Protein AF-A0A3D5P4H5-F1 (afdb_monomer)

pLDDT: mean 93.32, std 9.36, range [55.31, 97.94]

Radius of gyration: 12.27 Å; Cα contacts (8 Å, |Δi|>4): 26; chains: 1; bounding box: 24×20×33 Å

Mean predicted aligned error: 4.03 Å

Sequence (43 aa):
MSIEDFDPIRIRKDFPALDQTIHGKPLAYLDNAATSQKPRAVL

Foldseek 3Di:
DDPVVDDVVVVCVQQVVQCDDDPNHGDDDPPCVVHDGDGPVVD

Nearest PDB structures (foldseek):
  6wci-assembly1_A  TM=8.812E-01  e=6.106E-02  Stenotrophomonas maltophilia K279a

Solvent-accessible surface area (backbone atoms only — not comparable to full-atom values): 2998 Å² total; per-residue (Å²): 136,59,82,87,77,69,57,66,74,66,55,49,70,41,26,66,76,58,76,37,70,54,96,91,35,78,52,78,87,86,56,57,88,83,53,70,87,64,40,65,95,77,112

Secondary structure (DSSP, 8-state):
--GGG--HHHHHTT-GGGG-EETTEE-----TTT--PPPGGG-

Structure (mmCIF, N/CA/C/O backbone):
data_AF-A0A3D5P4H5-F1
#
_entry.id   AF-A0A3D5P4H5-F1
#
loop_
_atom_site.group_PDB
_atom_site.id
_atom_site.type_symbol
_atom_site.label_atom_id
_atom_site.label_alt_id
_atom_site.label_comp_id
_atom_site.label_asym_id
_atom_site.label_entity_id
_atom_site.label_seq_id
_atom_site.pdbx_PDB_ins_code
_atom_site.Cartn_x
_atom_site.Cartn_y
_atom_site.Cartn_z
_atom_site.occupancy
_atom_site.B_iso_or_equiv
_atom_site.auth_seq_id
_atom_site.auth_comp_id
_atom_site.auth_asym_id
_atom_site.auth_atom_id
_atom_site.pdbx_PDB_model_num
ATOM 1 N N . MET A 1 1 ? 10.730 1.041 -20.607 1.00 55.31 1 MET A N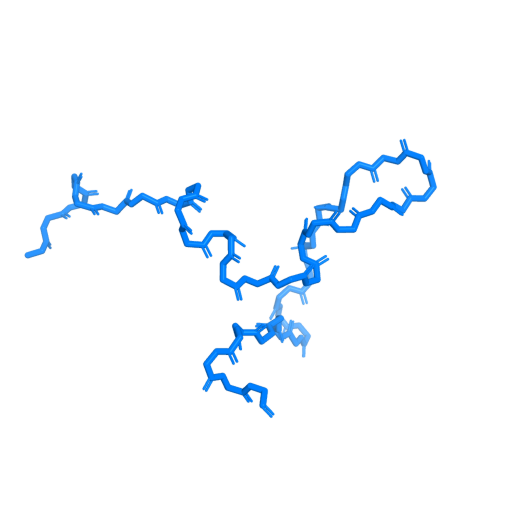 1
ATOM 2 C CA . MET A 1 1 ? 9.802 1.190 -19.477 1.00 55.31 1 MET A CA 1
ATOM 3 C C . MET A 1 1 ? 9.299 2.611 -19.542 1.00 55.31 1 MET A C 1
ATOM 5 O O . MET A 1 1 ? 9.990 3.524 -19.101 1.00 55.31 1 MET A O 1
ATOM 9 N N . SER A 1 2 ? 8.215 2.808 -20.280 1.00 66.00 2 SER A N 1
ATOM 10 C CA . SER A 1 2 ? 7.552 4.102 -20.337 1.00 66.00 2 SER A CA 1
ATOM 11 C C . SER A 1 2 ? 6.599 4.208 -19.145 1.00 66.00 2 SER A C 1
ATOM 13 O O . SER A 1 2 ? 6.320 3.218 -18.467 1.00 66.00 2 SER A O 1
ATOM 15 N N . ILE A 1 3 ? 6.154 5.418 -18.822 1.00 67.56 3 ILE A N 1
ATOM 16 C CA . ILE A 1 3 ? 5.310 5.666 -17.643 1.00 67.56 3 ILE A CA 1
ATOM 17 C C . ILE A 1 3 ? 3.957 4.935 -17.784 1.00 67.56 3 ILE A C 1
ATOM 19 O O . ILE A 1 3 ? 3.307 4.637 -16.787 1.00 67.56 3 ILE A O 1
ATOM 23 N N . GLU A 1 4 ? 3.584 4.560 -19.011 1.00 75.06 4 GLU A N 1
ATOM 24 C CA . GLU A 1 4 ? 2.371 3.800 -19.319 1.00 75.06 4 GLU A CA 1
ATOM 25 C C . GLU A 1 4 ? 2.355 2.367 -18.746 1.00 75.06 4 GLU A C 1
ATOM 27 O O . G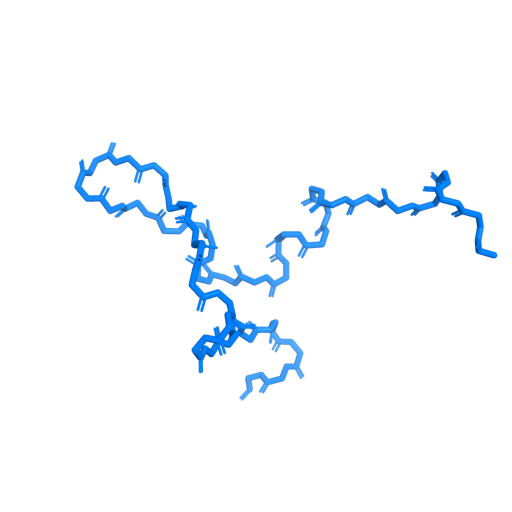LU A 1 4 ? 1.274 1.812 -18.568 1.00 75.06 4 GLU A O 1
ATOM 32 N N . ASP A 1 5 ? 3.509 1.781 -18.396 1.00 86.44 5 ASP A N 1
ATOM 33 C CA . ASP A 1 5 ? 3.592 0.411 -17.856 1.00 86.44 5 ASP A CA 1
ATOM 34 C C . ASP A 1 5 ? 3.391 0.331 -16.323 1.00 86.44 5 ASP A C 1
ATOM 36 O O . ASP A 1 5 ? 3.379 -0.759 -15.741 1.00 86.44 5 ASP A O 1
ATOM 40 N N . PHE A 1 6 ? 3.281 1.468 -15.628 1.00 91.69 6 PHE A N 1
ATOM 41 C CA . PHE A 1 6 ? 3.219 1.506 -14.165 1.00 91.69 6 PHE A CA 1
ATOM 42 C C . PHE A 1 6 ? 1.780 1.360 -13.638 1.00 91.69 6 PHE A C 1
ATOM 44 O O . PHE A 1 6 ? 0.984 2.294 -13.709 1.00 91.69 6 PHE A O 1
ATOM 51 N N . ASP A 1 7 ? 1.465 0.205 -13.037 1.00 94.38 7 ASP A N 1
ATOM 52 C CA . ASP A 1 7 ? 0.189 -0.053 -12.350 1.00 94.38 7 ASP A CA 1
ATOM 53 C C . ASP A 1 7 ? 0.343 0.023 -10.811 1.00 94.38 7 ASP A C 1
ATOM 55 O O . ASP A 1 7 ? 0.749 -0.957 -10.167 1.00 94.38 7 ASP A O 1
ATOM 59 N N . PRO A 1 8 ? -0.015 1.155 -10.177 1.00 93.62 8 PRO A N 1
ATOM 60 C CA . PRO A 1 8 ? 0.085 1.312 -8.728 1.00 93.62 8 PRO A CA 1
ATOM 61 C C . PRO A 1 8 ? -0.909 0.440 -7.948 1.00 93.62 8 PRO A C 1
ATOM 63 O O . PRO A 1 8 ? -0.636 0.089 -6.800 1.00 93.62 8 PRO A O 1
ATOM 66 N N . ILE A 1 9 ? -2.053 0.071 -8.537 1.00 95.00 9 ILE A N 1
ATOM 67 C CA . ILE A 1 9 ? -3.067 -0.757 -7.868 1.00 95.00 9 ILE A CA 1
ATOM 68 C C . ILE A 1 9 ? -2.562 -2.189 -7.737 1.00 95.00 9 ILE A C 1
ATOM 70 O O . ILE A 1 9 ? -2.727 -2.810 -6.684 1.00 95.00 9 ILE A O 1
ATOM 74 N N . ARG A 1 10 ? -1.904 -2.708 -8.778 1.00 95.12 10 ARG A N 1
ATOM 75 C CA . ARG A 1 10 ? -1.214 -3.998 -8.715 1.00 95.12 10 ARG A CA 1
ATOM 76 C C . ARG A 1 10 ? -0.100 -3.974 -7.668 1.00 95.12 10 ARG A C 1
ATOM 78 O O . ARG A 1 10 ? -0.069 -4.870 -6.833 1.00 95.12 10 ARG A O 1
ATOM 85 N N . ILE A 1 11 ? 0.757 -2.952 -7.677 1.00 95.25 11 ILE A N 1
ATOM 86 C CA . ILE A 1 11 ? 1.897 -2.842 -6.748 1.00 95.25 11 ILE A CA 1
ATOM 87 C C . ILE A 1 11 ? 1.432 -2.725 -5.291 1.00 95.25 11 ILE A C 1
ATOM 89 O O . ILE A 1 11 ? 2.020 -3.351 -4.413 1.00 95.25 11 ILE A O 1
ATOM 93 N N . ARG A 1 12 ? 0.346 -1.990 -5.007 1.00 96.44 12 ARG A N 1
ATOM 94 C CA . ARG A 1 12 ? -0.195 -1.848 -3.641 1.00 96.44 12 ARG A CA 1
ATOM 95 C C . ARG A 1 12 ? -0.476 -3.202 -2.981 1.00 96.44 12 ARG A C 1
ATOM 97 O O . ARG A 1 12 ? -0.245 -3.339 -1.783 1.00 96.44 12 ARG A O 1
ATOM 104 N N . LYS A 1 13 ? -0.909 -4.203 -3.757 1.00 96.69 13 LYS A N 1
ATOM 105 C CA . LYS A 1 13 ? -1.213 -5.554 -3.255 1.00 96.69 13 LYS A CA 1
ATOM 106 C C . LYS A 1 13 ? 0.003 -6.265 -2.673 1.00 96.69 13 LYS A C 1
ATOM 108 O O . LYS A 1 13 ? -0.185 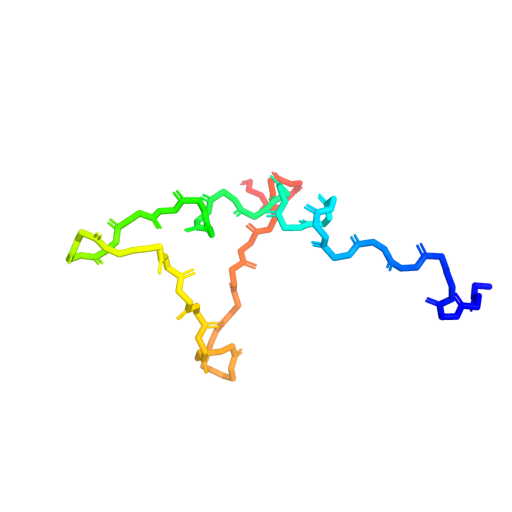-7.190 -1.884 1.00 96.69 13 LYS A O 1
ATOM 113 N N . ASP A 1 14 ? 1.219 -5.863 -3.031 1.00 97.81 14 ASP A N 1
ATOM 114 C CA . ASP A 1 14 ? 2.444 -6.455 -2.497 1.00 97.81 14 ASP A CA 1
ATOM 115 C C . ASP A 1 14 ? 2.773 -5.955 -1.086 1.00 97.81 14 ASP A C 1
ATOM 117 O O . ASP A 1 14 ? 3.558 -6.598 -0.396 1.00 97.81 14 ASP A O 1
ATOM 121 N N . PHE A 1 15 ? 2.152 -4.867 -0.621 1.00 97.75 15 PHE A N 1
ATOM 122 C CA . PHE A 1 15 ? 2.391 -4.257 0.688 1.00 97.75 15 PHE A CA 1
ATOM 123 C C . PHE A 1 15 ? 1.213 -4.544 1.634 1.00 97.75 15 PHE A C 1
ATOM 125 O O . PHE A 1 15 ? 0.279 -3.744 1.709 1.00 97.75 15 PHE A O 1
ATOM 132 N N . PRO A 1 16 ? 1.233 -5.652 2.398 1.00 96.56 16 PRO A N 1
ATOM 133 C CA . PRO A 1 16 ? 0.072 -6.106 3.170 1.00 96.56 16 PRO A CA 1
ATOM 134 C C . PRO A 1 16 ? -0.398 -5.105 4.237 1.00 96.56 16 PRO A C 1
ATOM 136 O O . PRO A 1 16 ? -1.581 -5.065 4.561 1.00 96.56 16 PRO A O 1
ATOM 139 N N . ALA A 1 17 ? 0.496 -4.259 4.759 1.00 96.38 17 ALA A N 1
ATOM 140 C CA . ALA A 1 17 ? 0.130 -3.202 5.703 1.00 96.38 17 ALA A CA 1
ATOM 141 C C . ALA A 1 17 ? -0.856 -2.180 5.102 1.00 96.38 17 ALA A C 1
ATOM 143 O O . ALA A 1 17 ? -1.667 -1.602 5.818 1.00 96.38 17 ALA A O 1
ATOM 144 N N . LEU A 1 18 ? -0.834 -1.970 3.782 1.00 97.25 18 LEU A N 1
ATOM 145 C CA . LEU A 1 18 ? -1.700 -0.996 3.117 1.00 97.25 18 LEU A CA 1
ATOM 146 C C . LEU A 1 18 ? -3.163 -1.461 2.988 1.00 97.25 18 LEU A C 1
ATOM 148 O O . LEU A 1 18 ? -4.027 -0.638 2.684 1.00 97.25 18 LEU A O 1
ATOM 152 N N . ASP A 1 19 ? -3.470 -2.729 3.266 1.00 96.62 19 ASP A N 1
ATOM 153 C CA . ASP A 1 19 ? -4.847 -3.249 3.279 1.00 96.62 19 ASP A CA 1
ATOM 154 C C . ASP A 1 19 ? -5.548 -3.044 4.639 1.00 96.62 19 ASP A C 1
ATOM 156 O O . ASP A 1 19 ? -6.696 -3.444 4.835 1.00 96.62 19 ASP A O 1
ATOM 160 N N . GLN A 1 20 ? -4.878 -2.403 5.601 1.00 96.88 20 GLN A N 1
ATOM 161 C CA . GLN A 1 20 ? -5.417 -2.179 6.939 1.00 96.88 20 GLN A CA 1
ATOM 162 C C . GLN A 1 20 ? -6.495 -1.086 6.981 1.00 96.88 20 GLN A C 1
ATOM 164 O O . GLN A 1 20 ? -6.462 -0.090 6.253 1.00 96.88 20 GLN A O 1
ATOM 169 N N . THR A 1 21 ? -7.433 -1.256 7.915 1.00 97.75 21 THR A N 1
ATOM 170 C CA . THR A 1 21 ? -8.432 -0.246 8.283 1.00 97.75 21 THR A CA 1
ATOM 171 C C . THR A 1 21 ? -8.087 0.332 9.652 1.00 97.75 21 THR A C 1
ATOM 173 O O . THR A 1 21 ? -8.004 -0.405 10.631 1.00 97.75 21 THR A O 1
ATOM 176 N N . ILE A 1 22 ? -7.919 1.652 9.730 1.00 96.50 22 ILE A N 1
ATOM 177 C CA . ILE A 1 22 ? -7.575 2.391 10.947 1.00 96.50 22 ILE A CA 1
ATOM 178 C C . ILE A 1 22 ? -8.714 3.362 11.268 1.00 96.50 22 ILE A C 1
ATOM 180 O O . ILE A 1 22 ? -9.142 4.136 10.414 1.00 96.50 22 ILE A O 1
ATOM 184 N N . HIS A 1 23 ? -9.248 3.296 12.492 1.00 96.94 23 HIS A N 1
ATOM 185 C CA . HIS A 1 23 ? -10.410 4.092 12.926 1.00 96.94 23 HIS A CA 1
ATOM 186 C C . HIS A 1 23 ? -11.611 4.014 11.959 1.00 96.94 23 HIS A C 1
ATOM 188 O O . HIS A 1 23 ? -12.274 5.013 11.682 1.00 96.94 23 HIS A O 1
ATOM 194 N N . GLY A 1 24 ? -11.867 2.823 11.408 1.00 97.50 24 GLY A N 1
ATOM 195 C CA . GLY A 1 24 ? -12.960 2.588 10.459 1.00 97.50 24 GLY A CA 1
ATOM 196 C C . GLY A 1 24 ? -12.727 3.144 9.049 1.00 97.50 24 GLY A C 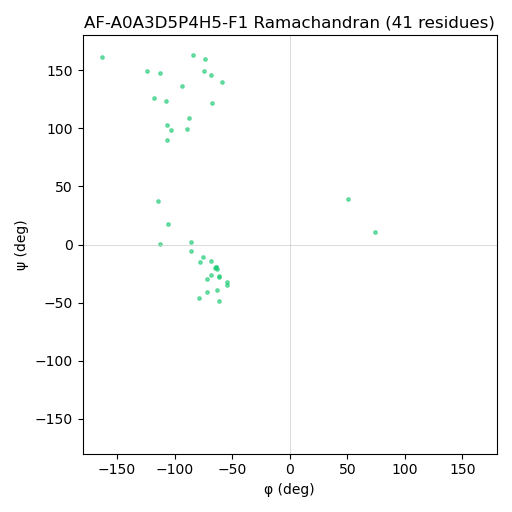1
ATOM 197 O O . GLY A 1 24 ? -13.664 3.167 8.257 1.00 97.50 24 GLY A O 1
ATOM 198 N N . LYS A 1 25 ? -11.508 3.595 8.719 1.00 97.62 25 LYS A N 1
ATOM 199 C CA . LYS A 1 25 ? -11.152 4.139 7.400 1.00 97.62 25 LYS A CA 1
ATOM 200 C C . LYS A 1 25 ? -9.960 3.391 6.787 1.00 97.62 25 LYS A C 1
ATOM 202 O O . LYS A 1 25 ? -9.097 2.932 7.535 1.00 97.62 25 LYS A O 1
ATOM 207 N N . PRO A 1 26 ? -9.868 3.279 5.450 1.00 97.50 26 PRO A N 1
ATOM 208 C CA . PRO A 1 26 ? -8.700 2.694 4.797 1.00 97.50 26 PRO A CA 1
ATOM 209 C C . PRO A 1 26 ? -7.419 3.457 5.142 1.00 97.50 26 PRO A C 1
ATOM 211 O O . PRO A 1 26 ? -7.416 4.690 5.179 1.00 97.50 26 PRO A O 1
ATOM 214 N N . LEU A 1 27 ? -6.323 2.733 5.365 1.00 97.25 27 LEU A N 1
ATOM 215 C CA . LEU A 1 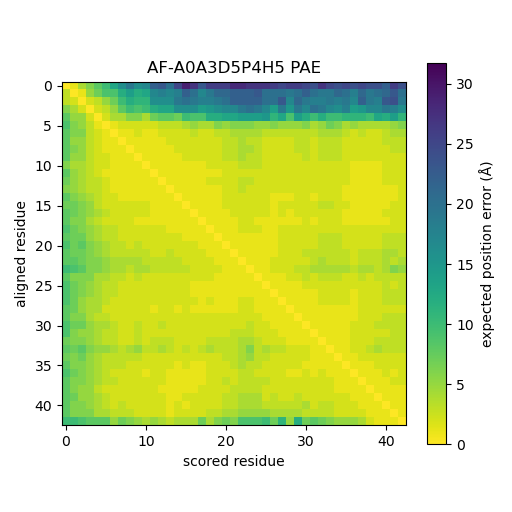27 ? -5.033 3.346 5.656 1.00 97.25 27 LEU A CA 1
ATOM 216 C C . LEU A 1 27 ? -4.481 4.112 4.439 1.00 97.25 27 LEU A C 1
ATOM 218 O O . LEU A 1 27 ? -4.193 3.540 3.381 1.00 97.25 27 LEU A O 1
ATOM 222 N N . ALA A 1 28 ? -4.238 5.406 4.644 1.00 96.81 28 ALA A N 1
ATOM 223 C CA . ALA A 1 28 ? -3.381 6.238 3.808 1.00 96.81 28 ALA A CA 1
ATOM 224 C C . ALA A 1 28 ? -2.076 6.521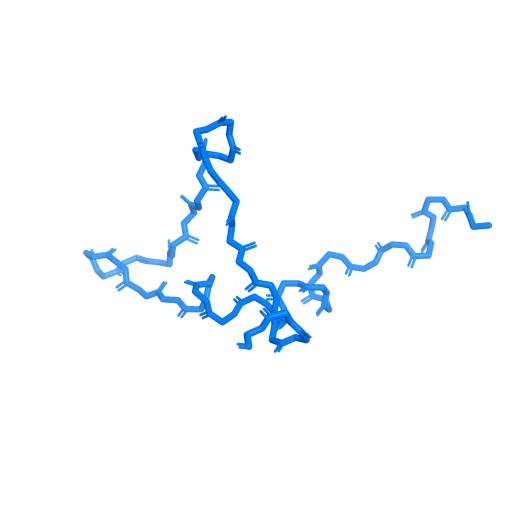 4.570 1.00 96.81 28 ALA A C 1
ATOM 226 O O . ALA A 1 28 ? -2.050 7.328 5.496 1.00 96.81 28 ALA A O 1
ATOM 227 N N . TYR A 1 29 ? -0.998 5.823 4.209 1.00 97.19 29 TYR A N 1
ATOM 228 C CA . TYR A 1 29 ? 0.303 5.960 4.863 1.00 97.19 29 TYR A CA 1
ATOM 229 C C . TYR A 1 29 ? 1.132 7.063 4.183 1.00 97.19 29 TYR A C 1
ATOM 231 O O . TYR A 1 29 ? 1.710 6.845 3.118 1.00 97.19 29 TYR A O 1
ATOM 239 N N . LEU A 1 30 ? 1.147 8.259 4.781 1.00 97.38 30 LEU A N 1
ATOM 240 C CA . LEU A 1 30 ? 1.798 9.462 4.234 1.00 97.38 30 LEU A CA 1
ATOM 241 C C . LEU A 1 30 ? 3.113 9.833 4.941 1.00 97.38 30 LEU A C 1
ATOM 243 O O . LEU A 1 30 ? 3.599 10.946 4.778 1.00 97.38 30 LEU A O 1
ATOM 247 N N . ASP A 1 31 ? 3.707 8.900 5.686 1.00 96.88 31 ASP A N 1
ATOM 248 C CA . ASP A 1 31 ? 4.941 9.115 6.458 1.00 96.88 31 ASP A CA 1
ATOM 249 C C . ASP A 1 31 ? 6.118 8.272 5.933 1.00 96.88 31 ASP A C 1
ATOM 251 O O . ASP A 1 31 ? 6.941 7.745 6.678 1.00 96.88 31 ASP A O 1
ATOM 255 N N . ASN A 1 32 ? 6.201 8.121 4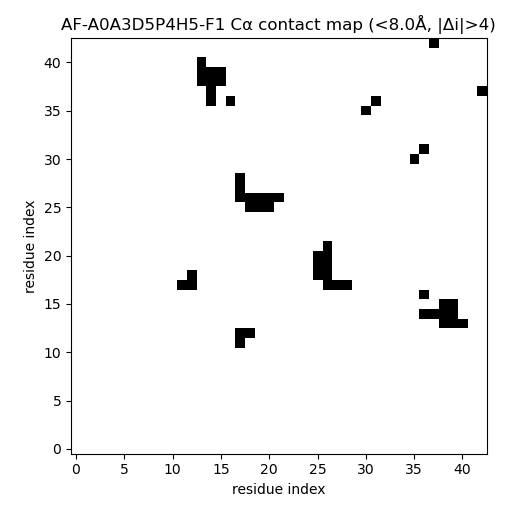.605 1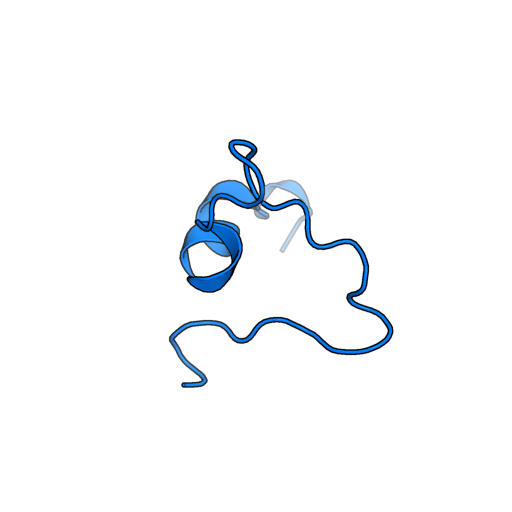.00 97.38 32 ASN A N 1
ATOM 256 C CA . ASN A 1 32 ? 7.244 7.302 3.971 1.00 97.38 32 ASN A CA 1
ATOM 257 C C . ASN A 1 32 ? 8.669 7.844 4.199 1.00 97.38 32 ASN A C 1
ATOM 259 O O . ASN A 1 32 ? 9.638 7.105 4.033 1.00 97.38 32 ASN A O 1
ATOM 263 N N . ALA A 1 33 ? 8.798 9.127 4.559 1.00 97.75 33 ALA A N 1
ATOM 264 C CA . ALA A 1 33 ? 10.079 9.774 4.833 1.00 97.75 33 ALA A CA 1
ATOM 265 C C . ALA A 1 33 ? 10.708 9.307 6.156 1.00 97.75 33 ALA A C 1
ATOM 267 O O . ALA A 1 33 ? 11.933 9.281 6.259 1.00 97.75 33 ALA A O 1
ATOM 268 N N . ALA A 1 34 ? 9.896 8.923 7.148 1.00 97.94 34 ALA A N 1
ATOM 269 C CA . ALA A 1 34 ? 10.395 8.350 8.393 1.00 97.94 34 ALA A CA 1
ATOM 270 C C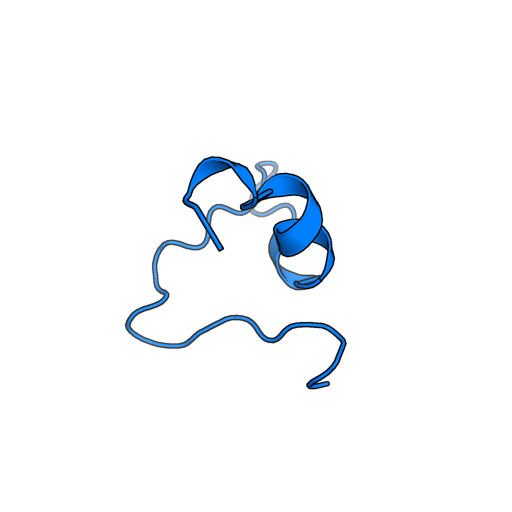 . ALA A 1 34 ? 10.778 6.873 8.212 1.00 97.94 34 ALA A C 1
ATOM 272 O O . ALA A 1 34 ? 11.844 6.438 8.647 1.00 97.94 34 ALA A O 1
ATOM 273 N N . THR A 1 35 ? 9.913 6.091 7.563 1.00 95.75 35 THR A N 1
ATOM 274 C CA . THR A 1 35 ? 10.166 4.690 7.207 1.00 95.75 35 THR A CA 1
ATOM 275 C C . THR A 1 35 ? 9.187 4.226 6.132 1.00 95.75 35 THR A C 1
ATOM 277 O O . THR A 1 35 ? 8.145 4.834 5.923 1.00 95.75 35 THR A O 1
ATOM 280 N N . SER A 1 36 ? 9.505 3.137 5.437 1.00 97.62 36 SER A N 1
ATOM 281 C CA . SER A 1 36 ? 8.672 2.590 4.362 1.00 97.62 36 SER A CA 1
ATOM 282 C C . SER A 1 36 ? 8.069 1.240 4.738 1.00 97.62 36 SER A C 1
ATOM 284 O O . SER A 1 36 ? 8.679 0.434 5.443 1.00 97.62 36 SER A O 1
ATOM 286 N N . GLN A 1 37 ? 6.868 0.972 4.221 1.00 97.56 37 GLN A N 1
ATOM 287 C CA . GLN A 1 37 ? 6.247 -0.347 4.324 1.00 97.56 37 GLN A CA 1
ATOM 288 C C . GLN A 1 37 ? 7.025 -1.364 3.485 1.00 97.56 37 GLN A C 1
ATOM 290 O O . GLN A 1 37 ? 7.549 -1.032 2.422 1.00 97.56 37 GLN A O 1
ATOM 295 N N . LYS A 1 38 ? 7.098 -2.613 3.950 1.00 97.12 38 LYS A N 1
ATOM 296 C CA . LYS A 1 38 ? 7.818 -3.681 3.246 1.00 97.12 38 LYS A CA 1
ATOM 297 C C . LYS A 1 38 ? 6.871 -4.478 2.343 1.00 97.12 38 LYS A C 1
ATOM 299 O O . LYS A 1 38 ? 5.772 -4.820 2.792 1.00 97.12 38 LYS A O 1
ATOM 304 N N . PRO A 1 39 ? 7.277 -4.809 1.106 1.00 97.88 39 PRO A N 1
ATOM 305 C CA . PRO A 1 39 ? 6.523 -5.736 0.278 1.00 97.88 39 PRO A CA 1
ATOM 306 C C . PRO A 1 39 ? 6.700 -7.174 0.789 1.00 97.88 39 PRO A C 1
ATOM 308 O O . PRO A 1 39 ? 7.696 -7.486 1.444 1.00 97.88 39 PRO A O 1
ATOM 311 N N . ARG A 1 40 ? 5.782 -8.081 0.429 1.00 96.69 40 ARG A N 1
ATOM 312 C CA . ARG A 1 40 ? 5.824 -9.500 0.839 1.00 96.69 40 ARG A CA 1
ATOM 313 C C . ARG A 1 40 ? 7.140 -10.204 0.504 1.00 96.69 40 ARG A C 1
ATOM 315 O O . ARG A 1 40 ? 7.547 -11.080 1.247 1.00 96.69 40 ARG A O 1
ATOM 322 N N . ALA A 1 41 ? 7.802 -9.821 -0.587 1.00 97.62 41 ALA A N 1
ATOM 323 C CA . ALA A 1 41 ? 9.064 -10.426 -1.017 1.00 97.62 41 ALA A CA 1
ATOM 324 C C . ALA A 1 41 ? 10.263 -10.135 -0.087 1.00 97.62 41 ALA A C 1
ATOM 326 O O . ALA A 1 41 ? 11.306 -10.760 -0.243 1.00 97.62 41 ALA A O 1
ATOM 327 N N . VAL A 1 42 ? 10.139 -9.166 0.828 1.00 96.50 42 VAL A N 1
ATOM 328 C CA . VAL A 1 42 ? 11.212 -8.704 1.736 1.00 96.50 42 VAL A CA 1
ATOM 329 C C . VAL A 1 42 ? 10.906 -9.052 3.205 1.00 96.50 42 VAL A C 1
ATOM 331 O O . VAL A 1 42 ? 11.670 -8.691 4.102 1.00 96.50 42 VAL A O 1
ATOM 334 N N . LEU A 1 43 ? 9.773 -9.710 3.465 1.00 85.88 43 LEU A N 1
ATOM 335 C CA . LEU A 1 43 ? 9.432 -10.251 4.784 1.00 85.88 43 LEU A CA 1
ATOM 336 C C . LEU A 1 43 ? 10.219 -11.537 5.041 1.00 85.88 43 LEU A C 1
ATOM 338 O O . LEU A 1 43 ? 10.726 -11.661 6.176 1.00 85.88 43 LEU A O 1
#